Protein AF-A0A7M3ZQJ4-F1 (afdb_monomer_lite)

Radius of gyration: 16.94 Å; chains: 1; bounding box: 26×34×56 Å

Secondary structure (DSSP, 8-state):
-PPPHHHHHHHHHHTT-B--HHHHHHHHTSS-HHHHHHHHHHTT--SSBPPHHHHHHHHHHHHHTT-------------

Foldseek 3Di:
DPDDLVNLVVLCVVQLEDEDPVVSVVLVPDPCSPQLSVLVVVVSPHNYYCDPVSSVVSSVVVVVVVDPPPDDDPPDDDD

pLDDT: mean 70.69, std 11.71, range [39.75, 84.06]

Sequence (79 aa):
MGESWTDIVAHLRGQRLLAPQSLQERLLSLSDPKSVIEAAAALNLSGGMLTATMLDDMVAHTQDGGAPTTAVPPSSGQV

Structure (mmCIF, N/CA/C/O backbone):
data_AF-A0A7M3ZQJ4-F1
#
_entry.id   AF-A0A7M3ZQJ4-F1
#
loop_
_atom_site.group_PDB
_atom_site.id
_atom_site.type_symbol
_atom_site.label_atom_id
_atom_site.label_alt_id
_atom_site.label_comp_id
_atom_site.label_asym_id
_atom_site.label_entity_id
_atom_site.label_seq_id
_atom_site.pdbx_PDB_ins_code
_atom_site.Cartn_x
_atom_site.Cartn_y
_atom_site.Cartn_z
_atom_site.occupancy
_atom_site.B_iso_or_equiv
_atom_site.auth_seq_id
_atom_site.auth_comp_id
_atom_site.auth_asym_id
_atom_site.auth_atom_id
_atom_site.pdbx_PDB_model_num
ATOM 1 N N . MET A 1 1 ? 22.831 -10.082 4.099 1.00 50.56 1 MET A N 1
ATOM 2 C CA . MET A 1 1 ? 21.797 -9.864 5.129 1.00 50.56 1 MET A CA 1
ATOM 3 C C . MET A 1 1 ? 20.560 -9.441 4.373 1.00 50.56 1 MET A C 1
ATOM 5 O O . MET A 1 1 ? 20.650 -8.438 3.683 1.00 50.56 1 MET A O 1
ATOM 9 N N . GLY A 1 2 ? 19.503 -10.258 4.384 1.00 56.22 2 GLY A N 1
ATOM 10 C CA . GLY A 1 2 ? 18.248 -9.901 3.718 1.00 56.22 2 GLY A CA 1
ATOM 11 C C . GLY A 1 2 ? 17.735 -8.586 4.290 1.00 56.22 2 GLY A C 1
ATOM 12 O O . GLY A 1 2 ? 17.845 -8.364 5.501 1.00 56.22 2 GLY A O 1
ATOM 13 N N . GLU A 1 3 ? 17.282 -7.692 3.420 1.00 60.12 3 GLU A N 1
ATOM 14 C CA . GLU A 1 3 ? 16.782 -6.381 3.818 1.00 60.12 3 GLU A CA 1
ATOM 15 C C . GLU A 1 3 ? 15.728 -6.547 4.914 1.00 60.12 3 GLU A C 1
ATOM 17 O O . GLU A 1 3 ? 14.737 -7.262 4.775 1.00 60.12 3 GLU A O 1
ATOM 22 N N . SER A 1 4 ? 15.998 -5.950 6.072 1.00 74.56 4 SER A N 1
ATOM 23 C CA . SER A 1 4 ? 15.094 -6.050 7.210 1.00 74.56 4 SER A CA 1
ATOM 24 C C . SER A 1 4 ? 13.895 -5.148 6.951 1.00 74.56 4 SER A C 1
ATOM 26 O O . SER A 1 4 ? 14.071 -4.021 6.501 1.00 74.56 4 SER A O 1
ATOM 28 N N . TRP A 1 5 ? 12.687 -5.599 7.292 1.00 78.75 5 TRP A N 1
ATOM 29 C CA . TRP A 1 5 ? 11.447 -4.806 7.231 1.00 78.75 5 TRP A CA 1
ATOM 30 C C . TRP A 1 5 ? 11.611 -3.354 7.716 1.00 78.75 5 TRP A C 1
ATOM 32 O O . TRP A 1 5 ? 11.038 -2.423 7.160 1.00 78.75 5 TRP A O 1
ATOM 42 N N . THR A 1 6 ? 12.441 -3.153 8.736 1.00 81.44 6 THR A N 1
ATOM 43 C CA . THR A 1 6 ? 12.797 -1.844 9.284 1.00 81.44 6 THR A CA 1
ATOM 44 C C . THR A 1 6 ? 13.370 -0.879 8.238 1.00 81.44 6 THR A C 1
ATOM 46 O O . THR A 1 6 ? 13.048 0.304 8.276 1.00 81.44 6 THR A O 1
ATOM 49 N N . ASP A 1 7 ? 14.183 -1.368 7.301 1.00 83.00 7 ASP A N 1
ATOM 50 C CA . ASP A 1 7 ? 14.798 -0.576 6.230 1.00 83.00 7 ASP A CA 1
ATOM 51 C C . ASP A 1 7 ? 13.763 -0.177 5.165 1.00 83.00 7 ASP A C 1
ATOM 53 O O . ASP A 1 7 ? 13.647 0.993 4.799 1.00 83.00 7 ASP A O 1
ATOM 57 N N . ILE A 1 8 ? 12.907 -1.126 4.776 1.00 81.19 8 ILE A N 1
ATOM 58 C CA . ILE A 1 8 ? 11.740 -0.911 3.904 1.00 81.19 8 ILE A CA 1
ATOM 59 C C . ILE A 1 8 ? 10.817 0.172 4.483 1.00 81.19 8 ILE A C 1
ATOM 61 O O . ILE A 1 8 ? 10.433 1.124 3.798 1.00 81.19 8 ILE A O 1
ATOM 65 N N . VAL A 1 9 ? 10.487 0.063 5.773 1.00 79.38 9 VAL A N 1
ATOM 66 C CA . VAL A 1 9 ? 9.637 1.038 6.467 1.00 79.38 9 VAL A CA 1
ATOM 67 C C . VAL A 1 9 ? 10.324 2.389 6.588 1.00 79.38 9 VAL A C 1
ATOM 69 O O . VAL A 1 9 ? 9.639 3.402 6.466 1.00 79.38 9 VAL A O 1
ATOM 72 N N . ALA A 1 10 ? 11.641 2.436 6.805 1.00 84.06 10 ALA A N 1
ATOM 73 C CA . ALA A 1 10 ? 12.392 3.688 6.838 1.00 84.06 10 ALA A CA 1
ATOM 74 C C . ALA A 1 10 ? 12.285 4.439 5.501 1.00 84.06 10 ALA A C 1
ATOM 76 O O . ALA A 1 10 ? 12.031 5.648 5.509 1.00 84.06 10 ALA A O 1
ATOM 77 N N . HIS A 1 11 ? 12.365 3.720 4.375 1.00 79.00 11 HIS A N 1
ATOM 78 C CA . HIS A 1 11 ? 12.141 4.289 3.045 1.00 79.00 11 HIS A CA 1
ATOM 79 C C . HIS A 1 11 ? 10.708 4.819 2.899 1.00 79.0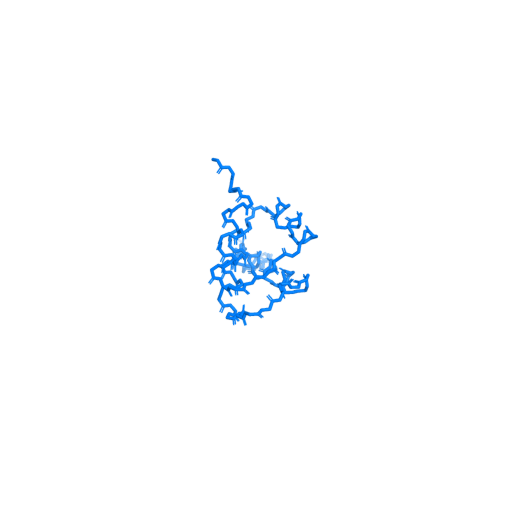0 11 HIS A C 1
ATOM 81 O O . HIS A 1 11 ? 10.543 6.011 2.648 1.00 79.00 11 HIS A O 1
ATOM 87 N N . LEU A 1 12 ? 9.678 4.007 3.181 1.00 80.56 12 LEU A N 1
ATOM 88 C CA . LEU A 1 12 ? 8.258 4.422 3.161 1.00 80.56 12 LEU A CA 1
ATOM 89 C C . LEU A 1 12 ? 7.990 5.670 4.025 1.00 80.56 12 LEU A C 1
ATOM 91 O O . LEU A 1 12 ? 7.330 6.625 3.603 1.00 80.56 12 LEU A O 1
ATOM 95 N N . ARG A 1 13 ? 8.560 5.694 5.233 1.00 78.94 13 ARG A N 1
ATOM 96 C CA . ARG A 1 13 ? 8.477 6.805 6.191 1.00 78.94 13 ARG A CA 1
ATOM 97 C C . ARG A 1 13 ? 9.131 8.080 5.684 1.00 78.94 13 ARG A C 1
ATOM 99 O O . ARG A 1 13 ? 8.625 9.154 6.018 1.00 78.94 13 ARG A O 1
ATOM 106 N N . GLY A 1 14 ? 10.207 7.975 4.904 1.00 79.50 14 GLY A N 1
ATOM 107 C CA . GLY A 1 14 ? 10.828 9.106 4.213 1.0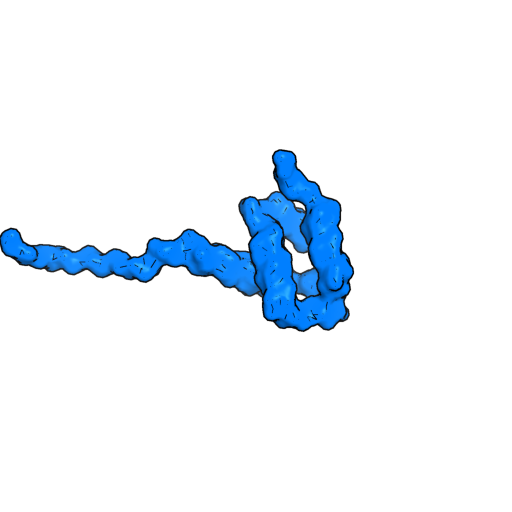0 79.50 14 GLY A CA 1
ATOM 108 C C . GLY A 1 14 ? 9.873 9.783 3.226 1.00 79.50 14 GLY A C 1
ATOM 109 O O . GLY A 1 14 ? 9.940 10.992 3.029 1.00 79.50 14 GLY A O 1
ATOM 110 N N . GLN A 1 15 ? 8.910 9.031 2.692 1.00 75.69 15 GLN A N 1
ATOM 111 C CA . GLN A 1 15 ? 7.938 9.498 1.692 1.00 75.69 15 GLN A CA 1
ATOM 112 C C . GLN A 1 15 ? 6.583 9.873 2.302 1.00 75.69 15 GLN A C 1
ATOM 114 O O . GLN A 1 15 ? 5.645 10.218 1.586 1.00 75.69 15 GLN A O 1
ATOM 119 N N . ARG A 1 16 ? 6.473 9.808 3.638 1.00 77.81 16 ARG A N 1
ATOM 120 C CA . ARG A 1 16 ? 5.218 9.957 4.397 1.00 77.81 16 ARG A CA 1
ATOM 121 C C . ARG A 1 16 ? 4.139 8.942 3.991 1.00 77.81 16 ARG A C 1
ATOM 123 O O . ARG A 1 16 ? 2.952 9.224 4.154 1.00 77.81 16 ARG A O 1
ATOM 130 N N . LEU A 1 17 ? 4.549 7.776 3.499 1.00 77.88 17 LEU A N 1
ATOM 131 C CA . LEU A 1 17 ? 3.666 6.656 3.199 1.00 77.88 17 LEU A 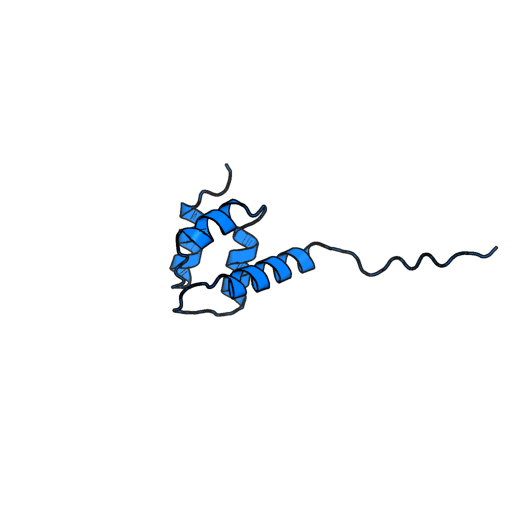CA 1
ATOM 132 C C . LEU A 1 17 ? 3.549 5.733 4.413 1.00 77.88 17 LEU A C 1
ATOM 134 O O . LEU A 1 17 ? 4.512 5.513 5.153 1.00 77.88 17 LEU A O 1
ATOM 138 N N . LEU A 1 18 ? 2.351 5.189 4.616 1.00 79.62 18 LEU A N 1
ATOM 139 C CA . LEU A 1 18 ? 2.070 4.201 5.655 1.00 79.62 18 LEU A CA 1
ATOM 140 C C . LEU A 1 18 ? 1.652 2.887 4.994 1.00 79.62 18 LEU A C 1
ATOM 142 O O . LEU A 1 18 ? 0.691 2.862 4.225 1.00 79.62 18 LEU A O 1
ATOM 146 N N . ALA A 1 19 ? 2.365 1.805 5.312 1.00 78.31 19 ALA A N 1
ATOM 147 C CA . ALA A 1 19 ? 2.024 0.449 4.895 1.00 78.31 19 ALA A CA 1
ATOM 148 C C . ALA A 1 19 ? 1.403 -0.314 6.087 1.00 78.31 19 ALA A C 1
ATOM 150 O O . ALA A 1 19 ? 2.094 -0.529 7.085 1.00 78.31 19 ALA A O 1
ATOM 151 N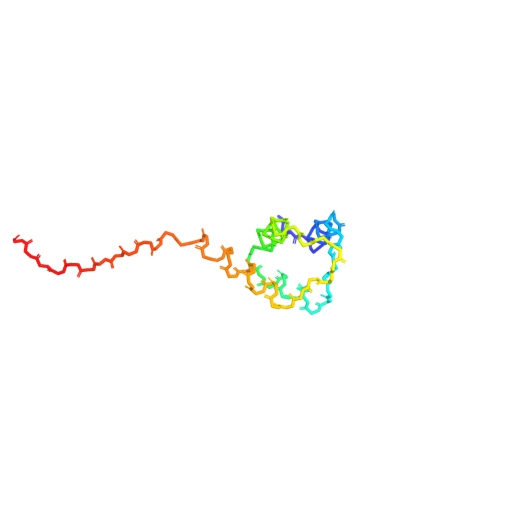 N . PRO A 1 20 ? 0.113 -0.702 6.038 1.00 79.62 20 PRO A N 1
ATOM 152 C CA . PRO A 1 20 ? -0.504 -1.553 7.055 1.00 79.62 20 PRO A CA 1
ATOM 153 C C . PRO A 1 20 ? 0.114 -2.960 7.085 1.00 79.62 20 PRO A C 1
ATOM 155 O O . PRO A 1 20 ? 0.752 -3.401 6.133 1.00 79.62 20 PRO A O 1
ATOM 158 N N . GLN A 1 21 ? -0.127 -3.703 8.167 1.00 79.69 21 GLN A N 1
ATOM 159 C CA . GLN A 1 21 ? 0.472 -5.023 8.407 1.00 79.69 21 GLN A CA 1
ATOM 160 C C . GLN A 1 21 ? 0.153 -6.058 7.303 1.00 79.69 21 GLN A C 1
ATOM 162 O O . GLN A 1 21 ? 1.015 -6.838 6.921 1.00 79.69 21 GLN A O 1
ATOM 167 N N . SER A 1 22 ? -1.028 -6.001 6.677 1.00 81.12 22 SER A N 1
ATOM 168 C CA . SER A 1 22 ? -1.338 -6.852 5.513 1.00 81.12 22 SER A CA 1
ATOM 169 C C . SER A 1 22 ? -0.465 -6.552 4.285 1.00 81.12 22 SER A C 1
ATOM 171 O O . SER A 1 22 ? -0.216 -7.435 3.468 1.00 81.12 22 SER A O 1
ATOM 173 N N . LEU A 1 23 ? 0.016 -5.312 4.139 1.00 79.31 23 LEU A N 1
ATOM 174 C CA . LEU A 1 23 ? 0.971 -4.935 3.092 1.00 79.31 23 LEU A CA 1
ATOM 175 C C . LEU A 1 23 ? 2.409 -5.289 3.469 1.00 79.31 23 LEU A C 1
ATOM 177 O O . LEU A 1 23 ? 3.196 -5.595 2.580 1.00 79.31 23 LEU A O 1
ATOM 181 N N . GLN A 1 24 ? 2.736 -5.304 4.764 1.00 83.81 24 GLN A N 1
ATOM 182 C CA . GLN A 1 24 ? 4.017 -5.802 5.262 1.00 83.81 24 GLN A CA 1
ATOM 183 C C . GLN A 1 24 ? 4.269 -7.242 4.830 1.00 83.81 24 GLN A C 1
ATOM 185 O O . GLN A 1 24 ? 5.323 -7.527 4.270 1.00 83.81 24 GLN A O 1
ATOM 190 N N . GLU A 1 25 ? 3.314 -8.143 5.075 1.00 83.69 25 GLU A N 1
ATOM 191 C CA . GLU A 1 25 ? 3.461 -9.554 4.696 1.00 83.69 25 GLU A CA 1
ATOM 192 C C . GLU A 1 25 ? 3.632 -9.706 3.185 1.00 83.69 25 GLU A C 1
ATOM 194 O O . GLU A 1 25 ? 4.465 -10.483 2.724 1.00 83.69 25 GLU A O 1
ATOM 199 N N . ARG A 1 26 ? 2.906 -8.895 2.409 1.00 80.12 26 ARG A N 1
ATOM 200 C CA . ARG A 1 26 ? 3.026 -8.883 0.954 1.00 80.12 26 ARG A CA 1
ATOM 201 C C . ARG A 1 26 ? 4.406 -8.409 0.505 1.00 80.12 26 ARG A C 1
ATOM 203 O O . ARG A 1 26 ? 5.021 -9.105 -0.286 1.00 80.12 26 ARG A O 1
ATOM 210 N N . LEU A 1 27 ? 4.908 -7.294 1.042 1.00 81.75 27 LEU A N 1
ATOM 211 C CA . LEU A 1 27 ? 6.246 -6.762 0.753 1.00 81.75 27 LEU A CA 1
ATOM 212 C C . LEU A 1 27 ? 7.355 -7.741 1.161 1.00 81.75 27 LEU A C 1
ATOM 214 O O . LEU A 1 27 ? 8.283 -7.955 0.394 1.00 81.75 27 LEU A O 1
ATOM 218 N N . LEU A 1 28 ? 7.244 -8.375 2.331 1.00 82.44 28 LEU A N 1
ATOM 219 C CA . LEU A 1 28 ? 8.201 -9.391 2.790 1.00 82.44 28 LEU A CA 1
ATOM 220 C C . LEU A 1 28 ? 8.154 -10.682 1.966 1.00 82.44 28 LEU A C 1
ATOM 222 O O . LEU A 1 28 ? 9.131 -11.424 1.946 1.00 82.44 28 LEU A O 1
ATOM 226 N N . SER A 1 29 ? 7.031 -10.954 1.301 1.00 81.50 29 SER A N 1
ATOM 227 C CA . SER A 1 29 ? 6.891 -12.075 0.373 1.00 81.50 29 SER A CA 1
ATOM 228 C C . SER A 1 29 ? 7.430 -11.768 -1.031 1.00 81.50 29 SER A C 1
ATOM 230 O O . SER A 1 29 ? 7.529 -12.695 -1.837 1.00 81.50 29 SER A O 1
ATOM 232 N N . LEU A 1 30 ? 7.745 -10.508 -1.354 1.00 76.25 30 LEU A N 1
ATOM 233 C CA . LEU A 1 30 ? 8.336 -10.138 -2.641 1.00 76.25 30 LEU A CA 1
ATOM 234 C C . LEU A 1 30 ? 9.832 -10.447 -2.659 1.00 76.25 30 LEU A C 1
ATOM 236 O O . LEU A 1 30 ? 10.521 -10.326 -1.649 1.00 76.25 30 LEU A O 1
ATOM 240 N N . SER A 1 31 ? 10.344 -10.801 -3.838 1.00 75.06 31 SER A N 1
ATOM 241 C CA . SER A 1 31 ? 11.779 -11.025 -4.031 1.00 75.06 31 SER A CA 1
ATOM 242 C C . SER A 1 31 ? 12.598 -9.734 -3.999 1.00 75.06 31 SER A C 1
ATOM 244 O O . SER A 1 31 ? 13.751 -9.788 -3.589 1.00 75.06 31 SER A O 1
ATOM 246 N N . ASP A 1 32 ? 12.010 -8.599 -4.398 1.00 76.12 32 ASP A N 1
ATOM 247 C CA . ASP A 1 32 ? 12.675 -7.290 -4.401 1.00 76.12 32 ASP A CA 1
ATOM 248 C C . ASP A 1 32 ? 11.727 -6.179 -3.897 1.00 76.12 32 ASP A C 1
ATOM 250 O O . ASP A 1 32 ? 11.091 -5.464 -4.674 1.00 76.12 32 ASP A O 1
ATOM 254 N N . PRO A 1 33 ? 11.547 -6.052 -2.571 1.00 76.81 33 PRO A N 1
ATOM 255 C CA . PRO A 1 33 ? 10.660 -5.040 -2.003 1.00 76.81 33 PRO A CA 1
ATOM 256 C C . PRO A 1 33 ? 11.195 -3.618 -2.189 1.00 76.81 33 PRO A C 1
ATOM 258 O O . PRO A 1 33 ? 10.409 -2.672 -2.237 1.00 76.81 33 PRO A O 1
ATOM 261 N N . LYS A 1 34 ? 12.516 -3.446 -2.299 1.00 76.75 34 LYS A N 1
ATOM 262 C CA . LYS A 1 34 ? 13.148 -2.136 -2.443 1.00 76.75 34 LYS A CA 1
ATOM 263 C C . LYS A 1 34 ? 12.812 -1.487 -3.781 1.00 76.75 34 LYS A C 1
ATOM 265 O O . LYS A 1 34 ? 12.349 -0.348 -3.770 1.00 76.75 34 LYS A O 1
ATOM 270 N N . SER A 1 35 ? 12.963 -2.200 -4.898 1.00 78.19 35 SER A N 1
ATOM 271 C CA . SER A 1 35 ? 12.618 -1.680 -6.227 1.00 78.19 35 SER A CA 1
ATOM 272 C C . SER A 1 35 ? 11.146 -1.262 -6.297 1.00 78.19 35 SER A C 1
ATOM 274 O O . SER A 1 35 ? 10.811 -0.218 -6.856 1.00 78.19 35 SER A O 1
ATOM 276 N N . VAL A 1 36 ? 10.267 -2.004 -5.617 1.00 78.94 36 VAL A N 1
ATOM 277 C CA . VAL A 1 36 ? 8.843 -1.663 -5.500 1.00 78.94 36 VAL A CA 1
ATOM 278 C C . VAL A 1 36 ? 8.640 -0.368 -4.719 1.00 78.94 36 VAL A C 1
ATOM 280 O O . VAL A 1 36 ? 7.893 0.496 -5.162 1.00 78.94 36 VAL A O 1
ATOM 283 N N . ILE A 1 37 ? 9.315 -0.171 -3.587 1.00 78.56 37 ILE A N 1
ATOM 284 C CA . ILE A 1 37 ? 9.215 1.083 -2.819 1.00 78.56 37 ILE A CA 1
ATOM 285 C C . ILE A 1 37 ? 9.804 2.263 -3.605 1.00 78.56 37 ILE A C 1
ATOM 287 O O . ILE A 1 37 ? 9.248 3.360 -3.571 1.00 78.56 37 ILE A O 1
ATOM 291 N N . GLU A 1 38 ? 10.883 2.054 -4.360 1.00 77.25 38 GLU A N 1
ATOM 292 C CA . GLU A 1 38 ? 11.443 3.074 -5.253 1.00 77.25 38 GLU A CA 1
ATOM 293 C C . GLU A 1 38 ? 10.476 3.432 -6.394 1.00 77.25 38 GLU A C 1
ATOM 295 O O . GLU A 1 38 ? 10.343 4.607 -6.740 1.00 77.25 38 GLU A O 1
ATOM 300 N N . ALA A 1 39 ? 9.708 2.473 -6.916 1.00 75.44 39 ALA A N 1
ATOM 301 C CA . ALA A 1 39 ? 8.615 2.775 -7.840 1.00 75.44 39 ALA A CA 1
ATOM 302 C C . ALA A 1 39 ? 7.512 3.614 -7.160 1.00 75.44 39 ALA A C 1
ATOM 304 O O . ALA A 1 39 ? 7.014 4.574 -7.749 1.00 75.44 39 ALA A O 1
ATOM 305 N N . ALA A 1 40 ? 7.194 3.340 -5.886 1.00 68.88 40 ALA A N 1
ATOM 306 C CA . ALA A 1 40 ? 6.281 4.172 -5.082 1.00 68.88 40 ALA A CA 1
ATOM 307 C C . ALA A 1 40 ? 6.782 5.616 -4.979 1.00 68.88 40 ALA A C 1
ATOM 309 O O . ALA A 1 40 ? 6.000 6.566 -5.080 1.00 68.88 40 ALA A O 1
ATOM 310 N N . ALA A 1 41 ? 8.097 5.765 -4.788 1.00 66.62 41 ALA A N 1
ATOM 311 C CA . ALA A 1 41 ? 8.785 7.046 -4.753 1.00 66.62 41 ALA A CA 1
ATOM 312 C C . ALA A 1 41 ? 8.603 7.834 -6.040 1.00 66.62 41 ALA A C 1
ATOM 314 O O . ALA A 1 41 ? 8.253 9.016 -6.002 1.00 66.62 41 ALA A O 1
ATOM 315 N N . ALA A 1 42 ? 8.842 7.165 -7.166 1.00 65.88 42 ALA A N 1
ATOM 316 C CA . ALA A 1 42 ? 8.784 7.760 -8.490 1.00 65.88 42 ALA A CA 1
ATOM 317 C C . ALA A 1 42 ? 7.377 8.275 -8.827 1.00 65.88 42 ALA A C 1
ATOM 319 O O . ALA A 1 42 ? 7.237 9.301 -9.491 1.00 65.88 42 ALA A O 1
ATOM 320 N N . LEU A 1 43 ? 6.340 7.619 -8.302 1.00 65.12 43 LEU A N 1
ATOM 321 C CA . LEU A 1 43 ? 4.938 7.995 -8.498 1.00 65.12 43 LEU A CA 1
ATOM 322 C C . LEU A 1 43 ? 4.498 9.220 -7.673 1.00 65.12 43 LEU A C 1
ATOM 324 O O . LEU A 1 43 ? 3.350 9.646 -7.785 1.00 65.12 43 LEU A O 1
ATOM 328 N N . ASN A 1 44 ? 5.390 9.813 -6.864 1.00 63.00 44 ASN A N 1
ATOM 329 C CA . ASN A 1 44 ? 5.126 11.015 -6.059 1.00 63.00 44 ASN A CA 1
ATOM 330 C C . ASN A 1 44 ? 3.872 10.880 -5.168 1.00 63.00 44 ASN A C 1
ATOM 332 O O . ASN A 1 44 ? 3.156 11.849 -4.898 1.00 63.00 44 ASN A O 1
ATOM 336 N N . LEU A 1 45 ? 3.595 9.655 -4.710 1.00 62.09 45 LEU A N 1
ATOM 337 C CA . LEU A 1 45 ? 2.492 9.333 -3.810 1.00 62.09 45 LEU A CA 1
ATOM 338 C C . LEU A 1 45 ? 2.825 9.880 -2.413 1.00 62.09 45 LEU A C 1
ATOM 340 O O . LEU A 1 45 ? 3.291 9.157 -1.539 1.00 62.09 45 LEU A O 1
ATOM 344 N N . SER A 1 46 ? 2.654 11.185 -2.196 1.00 56.41 46 SER A N 1
ATOM 345 C CA . SER A 1 46 ? 3.002 11.825 -0.925 1.00 56.41 46 SER A CA 1
ATOM 346 C C . SER A 1 46 ? 1.779 12.001 -0.023 1.00 56.41 46 SER A C 1
ATOM 348 O O . SER A 1 46 ? 0.834 12.712 -0.362 1.00 56.41 46 SER A O 1
ATOM 350 N N . GLY A 1 47 ? 1.825 11.391 1.169 1.00 61.31 47 GLY A N 1
ATOM 351 C CA . GLY A 1 47 ? 0.902 11.684 2.275 1.00 61.31 47 GLY A CA 1
ATOM 352 C C . GLY A 1 47 ? -0.343 10.797 2.404 1.00 61.31 47 GLY A C 1
ATOM 353 O O . GLY A 1 47 ? -1.306 11.226 3.039 1.00 61.31 47 GLY A O 1
ATOM 354 N N . GLY A 1 48 ? -0.333 9.583 1.843 1.00 71.50 48 GLY A N 1
ATOM 355 C CA . GLY A 1 48 ? -1.451 8.632 1.912 1.00 71.50 48 GLY A CA 1
ATOM 356 C C . GLY A 1 48 ? -1.084 7.254 2.476 1.00 71.50 48 GLY A C 1
ATOM 357 O O . GLY A 1 48 ? 0.082 6.934 2.711 1.00 71.50 48 GLY A O 1
ATOM 358 N N . MET A 1 49 ? -2.104 6.416 2.688 1.00 74.44 49 MET A N 1
ATOM 359 C CA . MET A 1 49 ? -1.894 4.980 2.892 1.00 74.44 49 MET A CA 1
ATOM 360 C C . MET A 1 49 ? -1.538 4.338 1.556 1.00 74.44 49 MET A C 1
ATOM 362 O O . MET A 1 49 ? -2.243 4.544 0.566 1.00 74.44 49 MET A O 1
ATOM 366 N N . LEU A 1 50 ? -0.481 3.529 1.539 1.00 76.31 50 LEU A N 1
ATOM 367 C CA . LEU A 1 50 ? -0.211 2.667 0.398 1.00 76.31 50 LEU A CA 1
ATOM 368 C C . LEU A 1 50 ? -1.341 1.631 0.341 1.00 76.31 50 LEU A C 1
ATOM 370 O O . LEU A 1 50 ? -1.670 1.015 1.355 1.00 76.31 50 LEU A O 1
ATOM 374 N N . THR A 1 51 ? -2.001 1.500 -0.807 1.00 80.69 51 THR A N 1
ATOM 375 C CA . THR A 1 51 ? -3.136 0.579 -0.972 1.00 80.69 51 THR A CA 1
ATOM 376 C C . THR A 1 51 ? -2.702 -0.689 -1.694 1.00 80.69 51 THR A C 1
ATOM 378 O O . THR A 1 51 ? -1.705 -0.697 -2.412 1.00 80.69 51 THR A O 1
ATOM 381 N N . ALA A 1 52 ? -3.463 -1.773 -1.524 1.00 78.00 52 ALA A N 1
ATOM 382 C CA . ALA A 1 52 ? -3.168 -3.049 -2.174 1.00 78.00 52 ALA A CA 1
ATOM 383 C C . ALA A 1 52 ? -3.108 -2.939 -3.706 1.00 78.00 52 ALA A C 1
ATOM 385 O O . ALA A 1 52 ? -2.266 -3.591 -4.309 1.00 78.00 52 ALA A O 1
ATOM 386 N N . THR A 1 53 ? -3.958 -2.102 -4.307 1.00 80.19 53 THR A N 1
ATOM 387 C CA . THR A 1 53 ? -3.988 -1.857 -5.755 1.00 80.19 53 THR A CA 1
ATOM 388 C C . THR A 1 53 ? -2.765 -1.077 -6.230 1.00 80.19 53 THR A C 1
ATOM 390 O O . THR A 1 53 ? -2.195 -1.425 -7.251 1.00 80.19 53 THR A O 1
ATOM 393 N N . MET A 1 54 ? -2.322 -0.062 -5.477 1.00 78.25 54 MET A N 1
ATOM 394 C CA . MET A 1 54 ? -1.098 0.683 -5.806 1.00 78.25 54 MET A CA 1
ATOM 395 C C . MET A 1 54 ? 0.143 -0.200 -5.684 1.00 78.25 54 MET A C 1
ATOM 397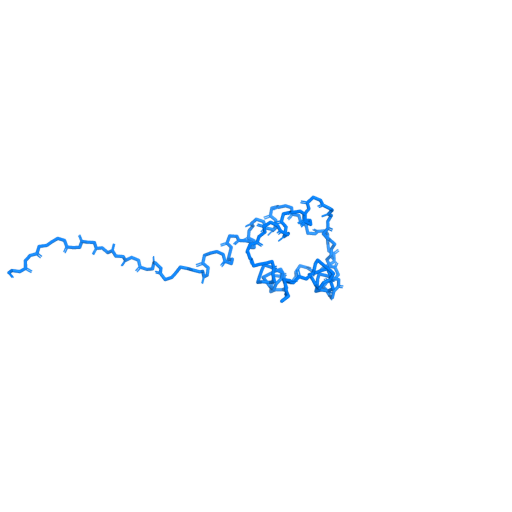 O O . MET A 1 54 ? 1.006 -0.152 -6.549 1.00 78.25 54 MET A O 1
ATOM 401 N N . LEU A 1 55 ? 0.213 -1.040 -4.642 1.00 79.44 5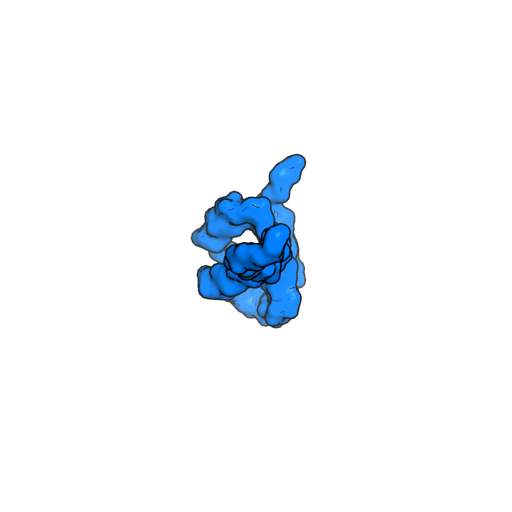5 LEU A N 1
ATOM 402 C CA . LEU A 1 55 ? 1.299 -2.009 -4.523 1.00 79.44 55 LEU A CA 1
ATOM 403 C C . LEU A 1 55 ? 1.316 -2.961 -5.721 1.00 79.44 55 LEU A C 1
ATOM 405 O O . LEU A 1 55 ? 2.383 -3.220 -6.253 1.00 79.44 55 LEU A O 1
ATOM 409 N N . ASP A 1 56 ? 0.157 -3.484 -6.123 1.00 78.12 56 ASP A N 1
ATOM 410 C CA . ASP A 1 56 ? 0.038 -4.408 -7.256 1.00 78.12 56 ASP A CA 1
ATOM 411 C C . ASP A 1 56 ? 0.504 -3.762 -8.570 1.00 78.12 56 ASP A C 1
ATOM 413 O O . ASP A 1 56 ? 1.316 -4.351 -9.275 1.00 78.12 56 ASP A O 1
ATOM 417 N N . ASP A 1 57 ? 0.097 -2.515 -8.828 1.00 76.75 57 ASP A N 1
ATOM 418 C CA . ASP A 1 57 ? 0.523 -1.725 -9.991 1.00 76.75 57 ASP A CA 1
ATOM 419 C C . ASP A 1 57 ? 2.043 -1.489 -10.003 1.00 76.75 57 ASP A C 1
ATOM 421 O O . ASP A 1 57 ? 2.717 -1.710 -11.008 1.00 76.75 57 ASP A O 1
ATOM 425 N N . MET A 1 58 ? 2.617 -1.139 -8.851 1.00 78.19 58 MET A N 1
ATOM 426 C CA . MET A 1 58 ? 4.058 -0.933 -8.698 1.00 78.19 58 MET A CA 1
ATOM 427 C C . MET A 1 58 ? 4.854 -2.237 -8.825 1.00 78.19 58 MET A C 1
ATOM 429 O O . MET A 1 58 ? 5.899 -2.258 -9.471 1.00 78.19 58 MET A O 1
ATOM 433 N N . VAL A 1 59 ? 4.363 -3.333 -8.238 1.00 77.88 59 VAL A N 1
ATOM 434 C CA . VAL A 1 59 ? 4.966 -4.667 -8.375 1.00 77.88 59 VAL A CA 1
ATOM 435 C C . VAL A 1 59 ? 4.929 -5.099 -9.838 1.00 77.88 59 VAL A C 1
ATOM 437 O O . VAL A 1 59 ? 5.956 -5.525 -10.368 1.00 77.88 59 VAL A O 1
ATOM 440 N N . ALA A 1 60 ? 3.794 -4.921 -10.517 1.00 77.44 60 ALA A N 1
ATOM 441 C CA . ALA A 1 60 ? 3.665 -5.189 -11.944 1.00 77.44 60 ALA A CA 1
ATOM 442 C C . ALA A 1 60 ? 4.655 -4.350 -12.766 1.00 77.44 60 ALA A C 1
ATOM 444 O O . ALA A 1 60 ? 5.331 -4.901 -13.631 1.00 77.44 60 ALA A O 1
ATOM 445 N N . HIS A 1 61 ? 4.829 -3.065 -12.441 1.00 68.38 61 HIS A N 1
ATOM 446 C CA . HIS A 1 61 ? 5.786 -2.177 -13.109 1.00 68.38 61 HIS A CA 1
ATOM 447 C C . HIS A 1 61 ? 7.248 -2.619 -12.920 1.00 68.38 61 HIS A C 1
ATOM 449 O O . HIS A 1 61 ? 8.042 -2.585 -13.860 1.00 68.38 61 HIS A O 1
ATOM 455 N N . THR A 1 62 ? 7.613 -3.088 -11.723 1.00 69.38 62 THR A N 1
ATOM 456 C CA . THR A 1 62 ? 8.964 -3.617 -11.454 1.00 69.38 62 THR A CA 1
ATOM 457 C C . THR A 1 62 ? 9.219 -4.979 -12.099 1.00 69.38 62 THR A C 1
ATOM 459 O O . THR A 1 62 ? 10.347 -5.270 -12.491 1.00 69.38 62 THR A O 1
ATOM 462 N N . GLN A 1 63 ? 8.179 -5.806 -12.250 1.00 61.53 63 GLN A N 1
ATOM 463 C CA . GLN A 1 63 ? 8.280 -7.110 -12.904 1.00 61.53 63 GLN A CA 1
ATOM 464 C C . GLN A 1 63 ? 8.334 -6.973 -14.435 1.00 61.53 63 GLN A C 1
ATOM 466 O O . GLN A 1 63 ? 9.050 -7.729 -15.090 1.00 61.53 63 GLN A O 1
ATOM 471 N N . ASP A 1 64 ? 7.643 -5.980 -14.998 1.00 53.53 64 ASP A N 1
ATOM 472 C CA . ASP A 1 64 ? 7.701 -5.631 -16.424 1.00 53.53 64 ASP A CA 1
ATOM 473 C C . ASP A 1 64 ? 9.077 -5.056 -16.823 1.00 53.53 64 ASP A C 1
ATOM 475 O O . ASP A 1 64 ? 9.595 -5.346 -17.899 1.00 53.53 64 ASP A O 1
ATOM 479 N N . GLY A 1 65 ? 9.759 -4.364 -15.901 1.00 50.03 65 GLY A N 1
ATOM 480 C CA . GLY A 1 65 ? 11.156 -3.933 -16.066 1.00 50.03 65 GLY A CA 1
ATOM 481 C C . GLY A 1 65 ? 12.201 -5.062 -16.013 1.00 50.03 65 GLY A C 1
ATOM 482 O O . GLY A 1 65 ? 13.383 -4.813 -16.256 1.00 50.03 65 GLY A O 1
ATOM 483 N N . GLY A 1 66 ? 11.783 -6.294 -15.702 1.00 43.84 66 GLY A N 1
ATOM 484 C CA . GLY A 1 66 ? 12.633 -7.478 -15.544 1.00 43.84 66 GLY A CA 1
ATOM 485 C C . GLY A 1 66 ? 12.625 -8.457 -16.722 1.00 43.84 66 GLY A C 1
ATOM 486 O O . GLY A 1 66 ? 13.205 -9.537 -16.604 1.00 43.84 66 GLY A O 1
ATOM 487 N N . ALA A 1 67 ? 12.008 -8.116 -17.856 1.00 39.75 67 ALA A N 1
ATOM 488 C CA . ALA A 1 67 ? 12.029 -8.959 -19.046 1.00 39.75 67 ALA A CA 1
ATOM 489 C C . ALA A 1 67 ? 12.644 -8.225 -20.250 1.00 39.75 67 ALA A C 1
ATOM 491 O O . ALA A 1 67 ? 11.974 -7.402 -20.876 1.00 39.75 67 ALA A O 1
ATOM 492 N N . PRO A 1 68 ? 13.857 -8.587 -20.718 1.00 43.47 68 PRO A N 1
ATOM 493 C CA . PRO A 1 68 ? 14.118 -8.514 -22.143 1.00 43.47 68 PRO A CA 1
ATOM 494 C C . PRO A 1 68 ? 13.271 -9.611 -22.795 1.00 43.47 68 PRO A C 1
ATOM 496 O O . PRO A 1 68 ? 13.723 -10.727 -23.038 1.00 43.47 68 PRO A O 1
ATOM 499 N N . THR A 1 69 ? 11.995 -9.343 -23.040 1.00 46.00 69 THR A N 1
ATOM 500 C CA . THR A 1 69 ? 11.214 -10.167 -23.968 1.00 46.00 69 THR A CA 1
ATOM 501 C C . THR A 1 69 ? 10.460 -9.276 -24.932 1.00 46.00 69 THR A C 1
ATOM 503 O O . THR A 1 69 ? 9.274 -9.430 -25.196 1.00 46.00 69 THR A O 1
ATOM 506 N N . THR A 1 70 ? 11.222 -8.387 -25.568 1.00 47.34 70 THR A N 1
ATOM 507 C CA . THR A 1 70 ? 10.996 -8.111 -26.982 1.00 47.34 70 THR A CA 1
ATOM 508 C C . THR A 1 70 ? 11.177 -9.429 -27.734 1.00 47.34 70 THR A C 1
ATOM 510 O O . THR A 1 70 ? 12.289 -9.845 -28.040 1.00 47.34 70 THR A O 1
ATOM 513 N N . ALA A 1 71 ? 10.051 -10.108 -27.934 1.00 46.94 71 ALA A N 1
ATOM 514 C CA . ALA A 1 71 ? 9.696 -10.857 -29.127 1.00 46.94 71 ALA A CA 1
ATOM 515 C C . ALA A 1 71 ? 10.812 -11.695 -29.778 1.00 46.94 71 ALA A C 1
ATOM 517 O O . ALA A 1 71 ? 11.552 -11.226 -30.639 1.00 46.94 71 ALA A O 1
ATOM 518 N N . VAL A 1 72 ? 10.806 -12.996 -29.492 1.00 56.00 72 VAL A N 1
ATOM 519 C CA . VAL A 1 72 ? 11.142 -13.975 -30.530 1.00 56.00 72 VAL A CA 1
ATOM 520 C C . VAL A 1 72 ? 9.916 -14.147 -31.436 1.00 56.00 72 VAL A C 1
ATOM 522 O O . VAL A 1 72 ? 8.919 -14.714 -30.990 1.00 56.00 72 VAL A O 1
ATOM 525 N N . PRO A 1 73 ? 9.926 -13.714 -32.708 1.00 59.28 73 PRO A N 1
ATOM 526 C CA . PRO A 1 73 ? 9.169 -14.434 -33.712 1.00 59.28 73 PRO A CA 1
ATOM 527 C C . PRO A 1 73 ? 9.997 -15.670 -34.102 1.00 59.28 73 PRO A C 1
ATOM 529 O O . PRO A 1 73 ? 11.108 -15.519 -34.617 1.00 59.28 73 PRO A O 1
ATOM 532 N N . PRO A 1 74 ? 9.508 -16.906 -33.900 1.00 57.31 74 PRO A N 1
ATOM 533 C CA . PRO A 1 74 ? 10.037 -18.042 -34.632 1.00 57.31 74 PRO A CA 1
ATOM 534 C C . PRO A 1 74 ? 9.578 -17.908 -36.090 1.00 57.31 74 PRO A C 1
ATOM 536 O O . PRO A 1 74 ? 8.585 -18.506 -36.506 1.00 57.31 74 PRO A O 1
ATOM 539 N N . SER A 1 75 ? 10.285 -17.096 -36.879 1.00 53.97 75 SER A N 1
ATOM 540 C CA . SER A 1 75 ? 10.174 -17.155 -38.335 1.00 53.97 75 SER A CA 1
ATOM 541 C C . SER A 1 75 ? 10.797 -18.469 -38.785 1.00 53.97 75 SER A C 1
ATOM 543 O O . SER A 1 75 ? 12.009 -18.621 -38.903 1.00 53.97 75 SER A O 1
ATOM 545 N N . SER A 1 76 ? 9.915 -19.446 -38.947 1.00 69.19 76 SER A N 1
ATOM 546 C CA . SER A 1 76 ? 10.183 -20.716 -39.597 1.00 69.19 76 SER A CA 1
ATOM 547 C C . SER A 1 76 ? 10.667 -20.488 -41.032 1.00 69.19 76 SER A C 1
ATOM 549 O O . SER A 1 76 ? 9.983 -19.823 -41.805 1.00 69.19 76 SER A O 1
ATOM 551 N N . GLY A 1 77 ? 11.773 -21.140 -41.396 1.00 65.00 77 GLY A N 1
ATOM 552 C CA . GLY A 1 77 ? 12.068 -21.556 -42.770 1.00 65.00 77 GLY A CA 1
ATOM 553 C C . GLY A 1 77 ? 13.020 -20.679 -43.591 1.00 65.00 77 GLY A C 1
ATOM 554 O O . GLY A 1 77 ? 12.987 -19.458 -43.493 1.00 65.00 77 GLY A O 1
ATOM 555 N N . GLN A 1 78 ? 13.747 -21.376 -44.487 1.00 55.31 78 GLN A N 1
ATOM 556 C CA . GLN A 1 78 ? 14.462 -20.897 -45.690 1.00 55.31 78 GLN A CA 1
ATOM 557 C C . GLN A 1 78 ? 15.956 -20.553 -45.451 1.00 55.31 78 GLN A C 1
ATOM 559 O O . GLN A 1 78 ? 16.245 -19.677 -44.648 1.00 55.31 78 GLN A O 1
ATOM 564 N N . VAL A 1 79 ? 16.981 -21.181 -46.054 1.00 62.38 79 VAL A N 1
ATOM 565 C CA . VAL A 1 79 ? 17.178 -22.128 -47.184 1.00 62.38 79 VAL A CA 1
ATOM 566 C C . VAL A 1 79 ? 18.304 -23.118 -46.871 1.00 62.38 79 VAL A C 1
ATOM 568 O O . VAL A 1 79 ? 19.179 -22.765 -46.052 1.00 62.38 79 VAL A O 1
#